Protein AF-A0A1D2QN15-F1 (afdb_monomer)

Solvent-accessible surface area (backbone atoms only — not comparable to full-atom values): 5284 Å² total; per-residue (Å²): 86,29,34,76,47,86,48,78,68,43,75,56,79,95,53,99,56,59,32,33,40,35,45,41,37,28,29,30,73,83,79,68,45,78,80,46,76,52,58,33,40,36,35,55,54,53,79,79,71,91,84,70,94,80,69,91,69,77,64,63,52,75,49,75,49,61,74,88,68,56,65,68,59,54,31,56,76,69,74,47,53,75,47,88,130

Radius of gyration: 17.99 Å; Cα contacts (8 Å, |Δi|>4): 149; chains: 1; bounding box: 43×22×42 Å

Nearest PDB structures (foldseek):
  5wio-assembly1_D  TM=3.531E-01  e=4.485E+00  Escherichia coli

pLDDT: mean 80.31, std 15.03, range [45.41, 94.12]

Sequence (85 aa):
MVYADPQPGIELKGMWVRILLLPRHYIDTTTGEVVVSYSKLRAKGGVVFKGFSQGGVPLTFYGSCQPKENVRDLFKSLQITILDR

Foldseek 3Di:
DWEKDWDDWDWDPPDLFTKTWTKIFIADPPPRDTPDIDIKIWGWFDQNDPPDPDDPDGPGDTDMDTDPDDVVVVCVVVVHDYDYD

Organism: NCBI:txid62101

Mean predicted aligned error: 8.74 Å

Structure (mmCIF, N/CA/C/O backbone):
data_AF-A0A1D2QN15-F1
#
_entry.id   AF-A0A1D2QN15-F1
#
loop_
_atom_site.group_PDB
_atom_site.id
_atom_site.type_symbol
_atom_site.label_atom_id
_atom_site.label_alt_id
_atom_site.label_comp_id
_atom_site.label_asym_id
_atom_site.label_entity_id
_atom_site.label_seq_id
_atom_site.pdbx_PDB_ins_code
_atom_site.Cartn_x
_atom_site.Cartn_y
_atom_site.Cartn_z
_atom_site.occupancy
_atom_site.B_iso_or_equiv
_atom_site.auth_seq_id
_atom_site.auth_comp_id
_atom_site.auth_asym_id
_atom_site.auth_atom_id
_atom_site.pdbx_PDB_model_num
ATOM 1 N N . MET A 1 1 ? -10.125 0.990 15.480 1.00 87.69 1 MET A N 1
ATOM 2 C CA . MET A 1 1 ? -8.748 1.517 15.282 1.00 87.69 1 MET A CA 1
ATOM 3 C C . MET A 1 1 ? -8.129 0.692 14.175 1.00 87.69 1 MET A C 1
ATOM 5 O O . MET A 1 1 ? -8.615 -0.405 13.947 1.00 87.69 1 MET A O 1
ATOM 9 N N . VAL A 1 2 ? -7.106 1.175 13.474 1.00 92.31 2 VAL A N 1
ATOM 10 C CA . VAL A 1 2 ? -6.537 0.419 12.346 1.00 92.31 2 VAL A CA 1
ATOM 11 C C . VAL A 1 2 ? -5.031 0.284 12.463 1.00 92.31 2 VAL A C 1
ATOM 13 O O . VAL A 1 2 ? -4.381 1.194 12.964 1.00 92.31 2 VAL A O 1
ATOM 16 N N . TYR A 1 3 ? -4.457 -0.803 11.959 1.00 91.94 3 TYR A N 1
ATOM 17 C CA . TYR A 1 3 ? -3.007 -0.921 11.785 1.00 91.94 3 TYR A CA 1
ATOM 18 C C . TYR A 1 3 ? -2.659 -1.161 10.317 1.00 91.94 3 TYR A C 1
ATOM 20 O O . TYR A 1 3 ? -3.447 -1.723 9.551 1.00 91.94 3 TYR A O 1
ATOM 28 N N . ALA A 1 4 ? -1.476 -0.699 9.914 1.00 90.00 4 ALA A N 1
ATOM 29 C CA . ALA A 1 4 ? -0.966 -0.953 8.576 1.00 90.00 4 ALA A CA 1
ATOM 30 C C . ALA A 1 4 ? -0.481 -2.404 8.468 1.00 90.00 4 ALA A C 1
ATOM 32 O O . ALA A 1 4 ? 0.334 -2.855 9.272 1.00 90.00 4 ALA A O 1
ATOM 33 N N . ASP A 1 5 ? -0.940 -3.107 7.439 1.00 90.25 5 ASP A N 1
ATOM 34 C CA . ASP A 1 5 ? -0.514 -4.465 7.123 1.00 90.25 5 ASP A CA 1
ATOM 35 C C . ASP A 1 5 ? 0.344 -4.443 5.842 1.00 90.25 5 ASP A C 1
ATOM 37 O O . ASP A 1 5 ? -0.181 -4.282 4.730 1.00 90.25 5 ASP A O 1
ATOM 41 N N . PRO A 1 6 ? 1.687 -4.461 5.971 1.00 81.94 6 PRO A N 1
ATOM 42 C CA . PRO A 1 6 ? 2.585 -4.356 4.833 1.00 81.94 6 PRO A CA 1
ATOM 43 C C . PRO A 1 6 ? 2.553 -5.644 4.013 1.00 81.94 6 PRO A C 1
ATOM 45 O O . PRO A 1 6 ? 2.989 -6.701 4.457 1.00 81.94 6 PRO A O 1
ATOM 48 N N . GLN A 1 7 ? 2.096 -5.525 2.773 1.00 87.75 7 GLN A N 1
ATOM 49 C CA . GLN A 1 7 ? 2.084 -6.627 1.823 1.00 87.75 7 GLN A CA 1
ATOM 50 C C . GLN A 1 7 ? 3.383 -6.653 1.002 1.00 87.75 7 GLN A C 1
ATOM 52 O O . GLN A 1 7 ? 3.978 -5.594 0.746 1.00 87.75 7 G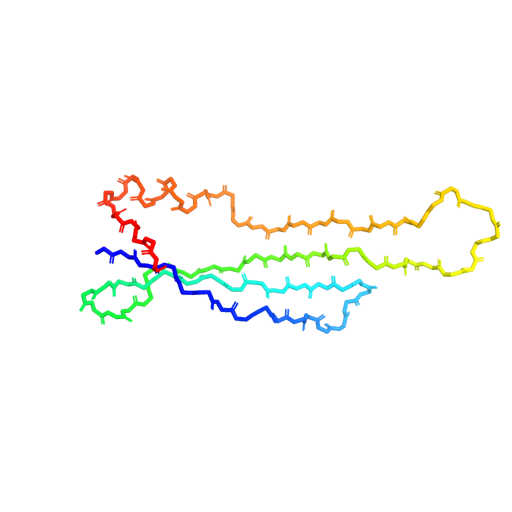LN A O 1
ATOM 57 N N . PRO A 1 8 ? 3.847 -7.841 0.573 1.00 88.06 8 PRO A N 1
ATOM 58 C CA . PRO A 1 8 ? 5.008 -7.943 -0.294 1.00 88.06 8 PRO A CA 1
ATOM 59 C C . PRO A 1 8 ? 4.748 -7.234 -1.627 1.00 88.06 8 PRO A C 1
ATOM 61 O O . PRO A 1 8 ? 3.648 -7.258 -2.178 1.00 88.06 8 PRO A O 1
ATOM 64 N N . GLY A 1 9 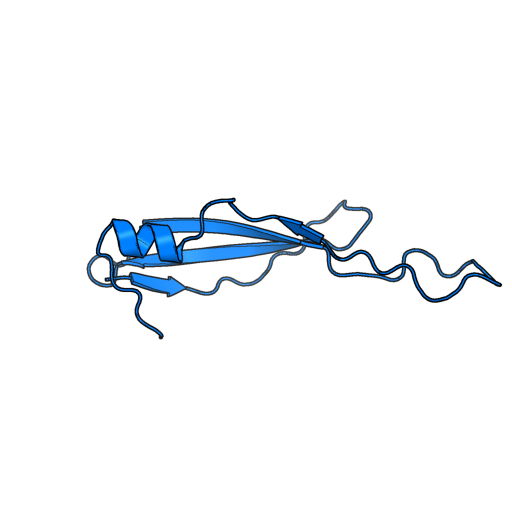? 5.792 -6.596 -2.155 1.00 88.44 9 GLY A N 1
ATOM 65 C CA . GLY A 1 9 ? 5.735 -5.994 -3.480 1.00 88.44 9 GLY A CA 1
ATOM 66 C C . GLY A 1 9 ? 5.690 -7.060 -4.572 1.00 88.44 9 GLY A C 1
ATOM 67 O O . GLY A 1 9 ? 6.439 -8.033 -4.521 1.00 88.44 9 GLY A O 1
ATOM 68 N N . ILE A 1 10 ? 4.850 -6.846 -5.579 1.00 93.12 10 ILE A N 1
ATOM 69 C CA . ILE A 1 10 ? 4.698 -7.723 -6.739 1.00 93.12 10 ILE A CA 1
ATOM 70 C C . ILE A 1 10 ? 5.355 -7.044 -7.938 1.00 93.12 10 ILE A C 1
ATOM 72 O O . ILE A 1 10 ? 5.043 -5.902 -8.267 1.00 93.12 10 ILE A O 1
ATOM 76 N N . GLU A 1 11 ? 6.270 -7.735 -8.607 1.00 90.44 11 GLU A N 1
ATOM 77 C CA . GLU A 1 11 ? 6.845 -7.245 -9.859 1.00 90.44 11 GLU A CA 1
ATOM 78 C C . GLU A 1 11 ? 5.891 -7.520 -11.027 1.00 90.44 11 GLU A C 1
ATOM 80 O O . GLU A 1 11 ? 5.508 -8.665 -11.274 1.00 90.44 11 GLU A O 1
ATOM 85 N N . LEU A 1 12 ? 5.501 -6.465 -11.746 1.00 89.19 12 LEU A N 1
ATOM 86 C CA . LEU A 1 12 ? 4.651 -6.578 -12.927 1.00 89.19 12 LEU A CA 1
ATOM 87 C C . LEU A 1 12 ? 5.490 -7.015 -14.131 1.00 89.19 12 LEU A C 1
ATOM 89 O O . LEU A 1 12 ? 6.504 -6.397 -14.459 1.00 89.19 12 LEU A O 1
ATOM 93 N N . LYS A 1 13 ? 5.048 -8.081 -14.801 1.00 89.00 13 LYS A N 1
ATOM 94 C CA . LYS A 1 13 ? 5.700 -8.635 -15.996 1.00 89.00 13 LYS A CA 1
ATOM 95 C C . LYS A 1 13 ? 5.190 -7.956 -17.270 1.00 89.00 13 LYS A C 1
ATOM 97 O O . LYS A 1 13 ? 4.118 -7.362 -17.273 1.00 89.00 13 LYS A O 1
ATOM 102 N N . GLY A 1 14 ? 5.955 -8.069 -18.358 1.00 84.75 14 GLY A N 1
ATOM 103 C CA . GLY A 1 14 ? 5.579 -7.532 -19.675 1.00 84.75 14 GLY A CA 1
ATOM 104 C C . GLY A 1 14 ? 5.814 -6.027 -19.847 1.00 84.75 14 GLY A C 1
ATOM 105 O O . GLY A 1 14 ? 5.461 -5.470 -20.880 1.00 84.75 14 GLY A O 1
ATOM 106 N N . MET A 1 15 ? 6.430 -5.372 -18.860 1.00 82.69 15 MET A N 1
ATOM 107 C CA . MET A 1 15 ? 6.771 -3.953 -18.915 1.00 82.69 15 MET A CA 1
ATOM 108 C C . MET A 1 15 ? 8.214 -3.765 -19.392 1.00 82.69 15 MET A C 1
ATOM 110 O O . MET A 1 15 ? 9.116 -4.488 -18.976 1.00 82.69 15 MET A O 1
ATOM 114 N N . TRP A 1 16 ? 8.436 -2.756 -20.237 1.00 77.69 16 TRP A N 1
ATOM 115 C CA . TRP A 1 16 ? 9.762 -2.372 -20.746 1.00 77.69 16 TRP A CA 1
ATOM 116 C C . TRP A 1 16 ? 10.722 -1.869 -19.653 1.00 77.69 16 TRP A C 1
ATOM 118 O O . TRP A 1 16 ? 11.937 -1.878 -19.830 1.00 77.69 16 TRP A O 1
ATOM 128 N N . VAL A 1 17 ? 10.174 -1.458 -18.508 1.00 77.25 17 VAL A N 1
ATOM 129 C CA . VAL A 1 17 ? 10.906 -1.092 -17.293 1.00 77.25 17 VAL A CA 1
ATOM 130 C C . VAL A 1 17 ? 10.377 -1.891 -16.111 1.00 77.25 17 VAL A C 1
ATOM 132 O O . VAL A 1 17 ? 9.212 -2.285 -16.084 1.00 77.25 17 VAL A O 1
ATOM 135 N N . ARG A 1 18 ? 11.217 -2.090 -15.093 1.00 82.25 18 ARG A N 1
ATOM 136 C CA . ARG A 1 18 ? 10.818 -2.759 -13.853 1.00 82.25 18 ARG A CA 1
ATOM 137 C C . ARG A 1 18 ? 9.769 -1.937 -13.099 1.00 82.25 18 ARG A C 1
ATOM 139 O O . ARG A 1 18 ? 10.074 -0.849 -12.602 1.00 82.25 18 ARG A O 1
ATOM 146 N N . ILE A 1 19 ? 8.564 -2.488 -12.954 1.00 86.44 19 ILE A N 1
ATOM 147 C CA . ILE A 1 19 ? 7.468 -1.884 -12.185 1.00 86.44 19 ILE A CA 1
ATOM 148 C C . ILE A 1 19 ? 7.104 -2.785 -11.007 1.00 86.44 19 ILE A C 1
ATOM 150 O O . ILE A 1 19 ? 6.829 -3.970 -11.173 1.00 86.44 19 ILE A O 1
ATOM 154 N N . LEU A 1 20 ? 7.083 -2.201 -9.812 1.00 89.75 20 LEU A N 1
ATOM 155 C CA . LEU A 1 20 ? 6.628 -2.832 -8.580 1.00 89.75 20 LEU A CA 1
ATOM 156 C C . LEU A 1 20 ? 5.226 -2.327 -8.235 1.00 89.75 20 LEU A C 1
ATOM 158 O O . LEU A 1 20 ? 5.024 -1.124 -8.071 1.00 89.75 20 LEU A O 1
ATOM 162 N N . LEU A 1 21 ? 4.282 -3.244 -8.078 1.00 92.00 21 LEU A N 1
ATOM 163 C CA . LEU A 1 21 ? 3.016 -3.028 -7.395 1.00 92.00 21 LEU A CA 1
ATOM 164 C C . LEU A 1 21 ? 3.250 -3.233 -5.896 1.00 92.00 21 LEU A C 1
ATOM 166 O O . LEU A 1 21 ? 3.751 -4.271 -5.478 1.00 92.00 21 LEU A O 1
ATOM 170 N N . LEU A 1 22 ? 2.921 -2.237 -5.085 1.00 91.88 22 LEU A N 1
ATOM 171 C CA . LEU A 1 22 ? 3.106 -2.237 -3.637 1.00 91.88 22 LEU A CA 1
ATOM 172 C C . LEU A 1 22 ? 1.727 -2.125 -2.975 1.00 91.88 22 LEU A C 1
ATOM 174 O O . LEU A 1 22 ? 1.253 -0.996 -2.780 1.00 91.88 22 LEU A O 1
ATOM 178 N N . PRO A 1 23 ? 1.067 -3.254 -2.665 1.00 92.75 23 PRO A N 1
ATOM 179 C CA . PRO A 1 23 ? -0.228 -3.240 -2.003 1.00 92.75 23 PRO A CA 1
ATOM 180 C C . PRO A 1 23 ? -0.104 -2.701 -0.575 1.00 92.75 23 PRO A C 1
ATOM 182 O O . PRO A 1 23 ? 0.917 -2.865 0.101 1.00 92.75 23 PRO A O 1
ATOM 185 N N . ARG A 1 24 ? -1.147 -2.014 -0.119 1.00 90.94 24 ARG A N 1
ATOM 186 C CA . ARG A 1 24 ? -1.258 -1.431 1.216 1.00 90.94 24 ARG A CA 1
ATOM 187 C C . ARG A 1 24 ? -2.635 -1.738 1.762 1.00 90.94 24 ARG A C 1
ATOM 189 O O . ARG A 1 24 ? -3.624 -1.308 1.174 1.00 90.94 24 ARG A O 1
ATOM 196 N N . HIS A 1 25 ? -2.675 -2.437 2.890 1.00 92.94 25 HIS A N 1
ATOM 197 C CA . HIS A 1 25 ? -3.904 -2.719 3.616 1.00 92.94 25 HIS A CA 1
ATOM 198 C C . HIS A 1 25 ? -3.884 -2.025 4.975 1.00 92.94 25 HIS A C 1
ATOM 200 O O . HIS A 1 25 ? -2.833 -1.891 5.608 1.00 92.94 25 HIS A O 1
ATOM 206 N N . TYR A 1 26 ? -5.062 -1.593 5.405 1.00 91.81 26 TYR A N 1
ATOM 207 C CA . TYR A 1 26 ? -5.328 -1.150 6.765 1.00 91.81 26 TYR A CA 1
ATOM 208 C C . TYR A 1 26 ? -6.415 -2.046 7.332 1.00 91.81 26 TYR A C 1
ATOM 210 O O . TYR A 1 26 ? -7.488 -2.161 6.736 1.00 91.81 26 TYR A O 1
ATOM 218 N N . ILE A 1 27 ? -6.103 -2.696 8.448 1.00 93.44 27 ILE A N 1
ATOM 219 C CA . ILE A 1 27 ? -6.963 -3.693 9.083 1.00 93.44 27 ILE A CA 1
ATOM 220 C C . ILE A 1 27 ? -7.564 -3.086 10.344 1.00 93.44 27 ILE A C 1
ATOM 222 O O . ILE A 1 27 ? -6.828 -2.497 11.139 1.00 93.44 27 ILE A O 1
ATOM 226 N N . ASP A 1 28 ? -8.877 -3.221 10.522 1.00 92.88 28 ASP A N 1
ATOM 227 C CA . ASP A 1 28 ? -9.541 -2.853 11.769 1.00 92.88 28 ASP A CA 1
ATOM 228 C C . ASP A 1 28 ? -9.156 -3.822 12.894 1.00 92.88 28 ASP A C 1
ATOM 230 O O . ASP A 1 28 ? -9.188 -5.041 12.747 1.00 92.88 28 ASP A O 1
ATOM 234 N N . THR A 1 29 ? -8.774 -3.268 14.039 1.00 91.69 29 THR A N 1
ATOM 235 C CA . THR A 1 29 ? -8.284 -4.023 15.198 1.00 91.69 29 THR A CA 1
ATOM 236 C C . THR A 1 29 ? -9.349 -4.874 15.879 1.00 91.69 29 THR A C 1
ATOM 238 O O . THR A 1 29 ? -9.006 -5.812 16.590 1.00 91.69 29 THR A O 1
ATOM 241 N N . THR A 1 30 ? -10.618 -4.505 15.733 1.00 92.88 30 THR A N 1
ATOM 242 C CA . THR A 1 30 ? -11.747 -5.136 16.415 1.00 92.88 30 THR A CA 1
ATOM 243 C C . THR A 1 30 ? -12.336 -6.251 15.564 1.00 92.88 30 THR A C 1
ATOM 245 O O . THR A 1 30 ? -12.615 -7.324 16.091 1.00 92.88 30 THR A O 1
ATOM 248 N N . THR A 1 31 ? -12.515 -6.019 14.260 1.00 93.31 31 THR A N 1
ATOM 249 C CA . THR A 1 31 ? -13.118 -7.0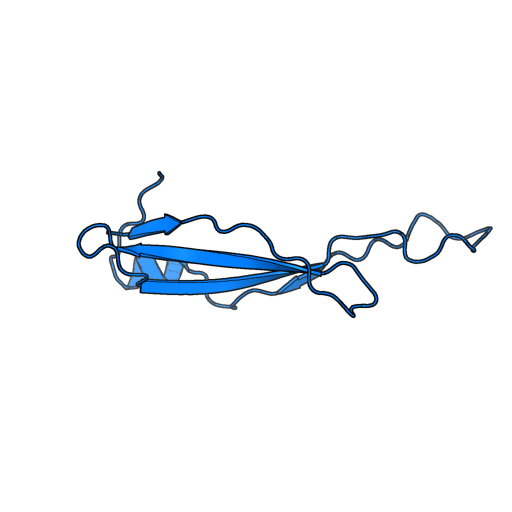15 13.355 1.00 93.31 31 THR A CA 1
ATOM 250 C C . THR A 1 31 ? -12.090 -7.865 12.613 1.00 93.31 31 THR A C 1
ATOM 252 O O . THR A 1 31 ? -12.415 -8.956 12.155 1.00 93.31 31 THR A O 1
ATOM 255 N N . GLY A 1 32 ? -10.846 -7.393 12.489 1.00 91.69 32 GLY A N 1
ATOM 256 C CA . GLY A 1 32 ? -9.827 -8.032 11.654 1.00 91.69 32 GLY A CA 1
ATOM 257 C C . GLY A 1 32 ? -10.057 -7.840 10.151 1.00 91.69 32 GLY A C 1
ATOM 258 O O . GLY A 1 32 ? -9.359 -8.449 9.342 1.00 91.69 32 GLY A O 1
ATOM 259 N N . GLU A 1 33 ? -11.013 -6.999 9.757 1.00 94.12 33 GLU A 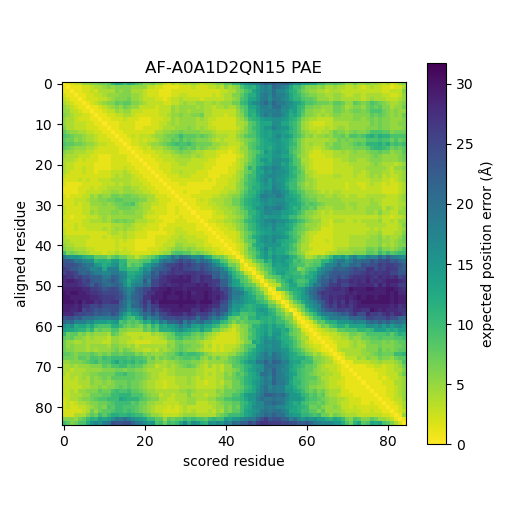N 1
ATOM 260 C CA . GLU A 1 33 ? -11.358 -6.769 8.355 1.00 94.12 33 GLU A CA 1
ATOM 261 C C . GLU A 1 33 ? -10.499 -5.668 7.727 1.00 94.12 33 GLU A C 1
ATOM 263 O O . GLU A 1 33 ? -10.073 -4.714 8.382 1.00 94.12 33 GLU A O 1
ATOM 268 N N . VAL A 1 34 ? -10.267 -5.774 6.417 1.00 92.50 34 VAL A N 1
ATOM 269 C CA . VAL A 1 34 ? -9.592 -4.723 5.648 1.00 92.50 34 VAL A CA 1
ATOM 270 C C . VAL A 1 34 ? -10.574 -3.582 5.401 1.00 92.50 34 VAL A C 1
ATOM 272 O O . VAL A 1 34 ? -11.529 -3.736 4.646 1.00 92.50 34 VAL A O 1
ATOM 275 N N . VAL A 1 35 ? -10.306 -2.416 5.986 1.00 91.38 35 VAL A N 1
ATOM 276 C CA . VAL A 1 35 ? -11.160 -1.224 5.828 1.00 91.38 35 VAL A CA 1
ATOM 277 C C . VAL A 1 35 ? -10.699 -0.304 4.703 1.00 91.38 35 VAL A C 1
ATOM 279 O O . VAL A 1 35 ? -11.499 0.416 4.114 1.00 91.38 35 VAL A O 1
ATOM 282 N N . VAL A 1 36 ? -9.403 -0.325 4.380 1.00 90.00 36 VAL A N 1
ATOM 283 C CA . VAL A 1 36 ? -8.830 0.414 3.249 1.00 90.00 36 VAL A CA 1
ATOM 284 C C . VAL A 1 36 ? -7.795 -0.462 2.561 1.00 90.00 36 VAL A C 1
ATOM 286 O O . VAL A 1 36 ? -6.875 -0.975 3.201 1.00 90.00 36 VAL A O 1
ATOM 289 N N . SER A 1 37 ? -7.917 -0.582 1.240 1.00 91.00 37 SER A N 1
ATOM 290 C CA . SER A 1 37 ? -6.938 -1.239 0.379 1.00 91.00 37 SER A CA 1
ATOM 291 C C . SER A 1 37 ? -6.623 -0.357 -0.819 1.00 91.00 37 SER A C 1
ATOM 293 O O . SER A 1 37 ? -7.521 0.152 -1.487 1.00 91.00 37 SER A O 1
ATOM 295 N N . TYR A 1 38 ? -5.338 -0.157 -1.089 1.00 90.44 38 TYR A N 1
ATOM 296 C CA . TYR A 1 38 ? -4.886 0.477 -2.320 1.00 90.44 38 TYR A CA 1
ATOM 297 C C . TYR A 1 38 ? -3.502 -0.031 -2.702 1.00 90.44 38 TYR A C 1
ATOM 299 O O . TYR A 1 38 ? -2.770 -0.598 -1.892 1.00 90.44 38 TYR A O 1
ATOM 307 N N . SER A 1 39 ? -3.113 0.204 -3.951 1.00 90.62 39 SER A N 1
ATOM 308 C CA . SER A 1 39 ? -1.775 -0.125 -4.434 1.00 90.62 39 SER A CA 1
ATOM 309 C C . SER A 1 39 ? -1.013 1.126 -4.836 1.00 90.62 39 SER A C 1
ATOM 311 O O . SER A 1 39 ? -1.575 2.054 -5.418 1.00 90.62 39 SER A O 1
ATOM 313 N N . LYS A 1 40 ? 0.290 1.139 -4.552 1.00 90.56 40 LYS A N 1
ATOM 314 C CA . LYS A 1 40 ? 1.224 2.094 -5.152 1.00 90.56 40 LYS A CA 1
ATOM 315 C C . LYS A 1 40 ? 1.991 1.397 -6.261 1.00 90.56 40 LYS A C 1
ATOM 317 O O . LYS A 1 40 ? 2.533 0.320 -6.041 1.00 90.56 40 LYS A O 1
ATOM 322 N N . LEU A 1 41 ? 2.085 2.015 -7.427 1.00 90.31 41 LEU A N 1
ATOM 323 C CA . LEU A 1 41 ? 3.003 1.575 -8.469 1.00 90.31 41 LEU A CA 1
ATOM 324 C C . LEU A 1 41 ? 4.307 2.341 -8.316 1.00 90.31 41 LEU A C 1
ATOM 326 O O . LEU A 1 41 ? 4.306 3.560 -8.144 1.00 90.31 41 LEU A O 1
ATOM 330 N N . ARG A 1 42 ? 5.428 1.636 -8.392 1.00 87.69 42 ARG A N 1
ATOM 331 C CA . ARG A 1 42 ? 6.757 2.234 -8.376 1.00 87.69 42 ARG A CA 1
ATOM 332 C C . ARG A 1 42 ? 7.577 1.660 -9.513 1.00 87.69 42 ARG A C 1
ATOM 334 O O . ARG A 1 42 ? 7.887 0.474 -9.518 1.00 87.69 42 ARG A O 1
ATOM 341 N N . ALA A 1 43 ? 7.973 2.515 -10.439 1.00 85.44 43 ALA A N 1
ATOM 342 C CA . ALA A 1 43 ? 9.013 2.189 -11.391 1.00 85.44 43 ALA A CA 1
ATOM 343 C C . ALA A 1 43 ? 10.363 2.524 -10.751 1.00 85.44 43 ALA A C 1
ATOM 345 O O . ALA A 1 43 ? 10.605 3.666 -10.347 1.00 85.44 43 ALA A O 1
ATOM 346 N N . LYS A 1 44 ? 11.216 1.511 -10.588 1.00 68.31 44 LYS A N 1
ATOM 347 C CA . LYS A 1 44 ? 12.556 1.683 -10.019 1.00 68.31 44 LYS A CA 1
ATOM 348 C C . LYS A 1 44 ? 13.567 1.597 -11.157 1.00 68.31 44 LYS A C 1
ATOM 350 O O . LYS A 1 44 ? 13.578 0.606 -11.882 1.00 68.31 44 LYS A O 1
ATOM 355 N N . GLY A 1 45 ? 14.386 2.639 -11.292 1.00 57.81 45 GLY A N 1
ATOM 356 C CA . GLY A 1 45 ? 15.308 2.819 -12.409 1.00 57.81 45 GLY A CA 1
ATOM 357 C C . GLY A 1 45 ? 16.209 1.613 -12.632 1.00 57.81 45 GLY A C 1
ATOM 358 O O . GLY A 1 45 ? 16.977 1.230 -11.752 1.00 57.81 45 GLY A O 1
ATOM 359 N N . GLY A 1 46 ? 16.087 1.029 -13.820 1.00 53.62 46 GLY A N 1
ATOM 360 C CA . GLY A 1 46 ? 17.080 0.142 -14.410 1.00 53.62 46 GLY A CA 1
ATOM 361 C C . GLY A 1 46 ? 17.891 0.896 -15.461 1.00 53.62 46 GLY A C 1
ATOM 362 O O . GLY A 1 46 ? 17.495 1.973 -15.905 1.00 53.62 46 GLY A O 1
ATOM 363 N N . VAL A 1 47 ? 19.032 0.333 -15.854 1.00 52.75 47 VAL A N 1
ATOM 364 C CA . VAL A 1 47 ? 19.847 0.858 -16.956 1.00 52.75 47 VAL A CA 1
ATOM 365 C C . VAL A 1 47 ? 19.060 0.693 -18.258 1.00 52.75 47 VAL A C 1
ATOM 367 O O . VAL A 1 47 ? 18.815 -0.433 -18.679 1.00 52.75 47 VAL A O 1
ATOM 370 N N . VAL A 1 48 ? 18.655 1.804 -18.879 1.00 53.44 48 VAL A N 1
ATOM 371 C CA . VAL A 1 48 ? 17.808 1.802 -20.088 1.00 53.44 48 VAL A CA 1
ATOM 372 C C . VAL A 1 48 ? 18.537 1.227 -21.312 1.00 53.44 48 VAL A C 1
ATOM 374 O O . VAL A 1 48 ? 17.896 0.631 -22.172 1.00 53.44 48 VAL A O 1
ATOM 377 N N . PHE A 1 49 ? 19.868 1.343 -21.402 1.00 54.34 49 PHE A N 1
ATOM 378 C CA . PHE A 1 49 ? 20.642 0.786 -22.518 1.00 54.34 49 PHE A CA 1
ATOM 379 C C . PHE A 1 49 ? 22.149 0.757 -22.200 1.00 54.34 49 PHE A C 1
ATOM 381 O O . PHE A 1 49 ? 22.663 1.712 -21.623 1.00 54.34 49 PHE A O 1
ATOM 388 N N . LYS A 1 50 ? 22.877 -0.305 -22.585 1.00 53.94 50 LYS A N 1
ATOM 389 C CA . LYS A 1 50 ? 24.354 -0.406 -22.439 1.00 53.94 50 LYS A CA 1
ATOM 390 C C . LYS A 1 50 ? 25.141 0.080 -23.673 1.00 53.94 50 LYS A C 1
ATOM 392 O O . LYS A 1 50 ? 26.364 0.040 -23.659 1.00 53.94 50 LYS A O 1
ATOM 397 N N . GLY A 1 51 ? 24.459 0.486 -24.747 1.00 53.22 51 GLY A N 1
ATOM 398 C CA . GLY A 1 51 ? 25.055 0.674 -26.078 1.00 53.22 51 GLY A CA 1
ATOM 399 C C . GLY A 1 51 ? 25.491 2.092 -26.462 1.00 53.22 51 GLY A C 1
ATOM 400 O O . GLY A 1 51 ? 25.813 2.302 -27.626 1.00 53.22 51 GLY A O 1
ATOM 401 N N . PHE A 1 52 ? 25.497 3.067 -25.548 1.00 50.22 52 PHE A N 1
ATOM 402 C CA . PHE A 1 52 ? 26.008 4.411 -25.848 1.00 50.22 52 PHE A CA 1
ATOM 403 C C . PHE A 1 52 ? 27.446 4.562 -25.348 1.00 50.22 52 PHE A C 1
ATOM 405 O O . PHE A 1 52 ? 27.715 4.372 -24.165 1.00 50.22 52 PHE A O 1
ATOM 412 N N . SER A 1 53 ? 28.364 4.914 -26.251 1.00 47.97 53 SER A N 1
ATOM 413 C CA . SER A 1 53 ? 29.773 5.178 -25.931 1.00 47.97 53 SER A CA 1
ATOM 414 C C . SER A 1 53 ? 30.015 6.592 -25.395 1.00 47.97 53 SER A C 1
ATOM 416 O O . SER A 1 53 ? 31.024 6.813 -24.731 1.00 47.97 53 SER A O 1
ATOM 418 N N . GLN A 1 54 ? 29.097 7.537 -25.628 1.00 45.41 54 GLN A N 1
ATOM 419 C CA . GLN A 1 54 ? 29.126 8.880 -25.045 1.00 45.41 54 GLN A CA 1
ATOM 420 C C . GLN A 1 54 ? 27.701 9.397 -24.817 1.00 45.41 54 GLN A C 1
ATOM 422 O O . GLN A 1 54 ? 26.951 9.676 -25.747 1.00 45.41 54 GLN A O 1
ATOM 427 N N . GLY A 1 55 ? 27.337 9.503 -23.546 1.00 46.94 55 GLY A N 1
ATOM 428 C CA . GLY A 1 55 ? 26.108 10.097 -23.038 1.00 46.94 55 GLY A CA 1
ATOM 429 C C . GLY A 1 55 ? 26.268 10.180 -21.527 1.00 46.94 55 GLY A C 1
ATOM 430 O O . GLY A 1 55 ? 26.602 9.180 -20.892 1.00 46.94 55 GLY A O 1
ATOM 431 N N . GLY A 1 56 ? 26.156 11.379 -20.959 1.00 45.56 56 GLY A N 1
ATOM 432 C CA . GLY A 1 56 ? 26.383 11.588 -19.534 1.00 45.56 56 GLY A CA 1
ATOM 433 C C . GLY A 1 56 ? 25.404 10.766 -18.700 1.00 45.56 56 GLY A C 1
ATOM 434 O O . GLY A 1 56 ? 24.223 11.091 -18.683 1.00 45.56 56 GLY A O 1
ATOM 435 N N . VAL A 1 57 ? 25.942 9.758 -17.998 1.00 48.03 57 VAL A N 1
ATOM 436 C CA . VAL A 1 57 ? 25.332 8.931 -16.934 1.00 48.03 57 VAL A CA 1
ATOM 437 C C . VAL A 1 57 ? 24.064 8.129 -17.303 1.00 48.03 57 VAL A C 1
ATOM 439 O O . VAL A 1 57 ? 23.309 8.489 -18.202 1.00 48.03 57 VAL A O 1
ATOM 442 N N . PRO A 1 58 ? 23.813 6.973 -16.649 1.00 57.44 58 PRO A N 1
ATOM 443 C CA . PRO A 1 58 ? 22.677 6.124 -16.997 1.00 57.44 58 PRO A CA 1
ATOM 444 C C . PRO A 1 58 ? 21.356 6.874 -16.793 1.00 57.44 58 PRO A C 1
ATOM 446 O O . PRO A 1 58 ? 21.086 7.389 -15.707 1.00 57.44 58 PRO A O 1
ATOM 449 N N . LEU A 1 59 ? 20.504 6.882 -17.821 1.00 52.72 59 LEU A N 1
ATOM 450 C CA . LEU A 1 59 ? 19.122 7.343 -17.708 1.00 52.72 59 LEU A CA 1
ATOM 451 C C . LEU A 1 59 ? 18.395 6.422 -16.723 1.00 52.72 59 LEU A C 1
ATOM 453 O O . LEU A 1 59 ? 18.051 5.289 -17.053 1.00 52.72 59 LEU A O 1
ATOM 457 N N . THR A 1 60 ? 18.211 6.882 -15.488 1.00 58.69 60 THR A N 1
ATOM 458 C CA . THR A 1 60 ? 17.453 6.158 -14.465 1.00 58.69 60 THR A CA 1
ATOM 459 C C . THR A 1 60 ? 16.020 6.678 -14.464 1.00 58.69 60 THR A C 1
ATOM 461 O O . THR A 1 60 ? 15.767 7.847 -14.194 1.00 58.69 60 THR A O 1
ATOM 464 N N . PHE A 1 61 ? 15.057 5.816 -14.796 1.00 63.34 61 PHE A N 1
ATOM 465 C CA . PHE A 1 61 ? 13.640 6.170 -14.708 1.00 63.34 61 PHE A CA 1
ATOM 466 C C . PHE A 1 61 ? 13.139 5.963 -13.277 1.00 63.34 61 PHE A C 1
ATOM 468 O O . PHE A 1 61 ? 13.144 4.842 -12.769 1.00 63.34 61 PHE A O 1
ATOM 475 N N . TYR A 1 62 ? 12.696 7.033 -12.621 1.00 70.62 62 TYR A N 1
ATOM 476 C CA . TYR A 1 62 ? 12.043 6.956 -11.319 1.00 70.62 62 TYR A CA 1
ATOM 477 C C . TYR A 1 62 ? 10.644 7.546 -11.418 1.00 70.62 62 TYR A C 1
ATOM 479 O O . TYR A 1 62 ? 10.477 8.731 -11.694 1.00 70.62 62 TYR A O 1
ATOM 487 N N . GLY A 1 63 ? 9.638 6.712 -11.180 1.00 79.75 63 GLY A N 1
ATOM 488 C CA . GLY A 1 63 ? 8.244 7.126 -11.205 1.00 79.75 63 GLY A CA 1
ATOM 489 C C . GLY A 1 63 ? 7.455 6.419 -10.119 1.00 79.75 63 GLY A C 1
ATOM 490 O O . GLY A 1 63 ? 7.706 5.254 -9.802 1.00 79.75 63 GLY A O 1
ATOM 491 N N . SER A 1 64 ? 6.488 7.120 -9.542 1.00 87.06 64 SER A N 1
ATOM 492 C CA . SER A 1 64 ? 5.540 6.539 -8.598 1.00 87.06 64 SER A CA 1
ATOM 493 C C . SER A 1 64 ? 4.131 7.003 -8.922 1.00 87.06 64 SER A C 1
ATOM 495 O O . SER A 1 64 ? 3.921 8.187 -9.164 1.00 87.06 64 SER A O 1
ATOM 497 N N . CYS A 1 65 ? 3.175 6.084 -8.869 1.00 88.19 65 CYS A N 1
ATOM 498 C CA . CYS A 1 65 ? 1.753 6.380 -8.940 1.00 88.19 65 CYS A CA 1
ATOM 499 C C . CYS A 1 65 ? 1.084 5.866 -7.663 1.00 88.19 65 CYS A C 1
ATOM 501 O O . CYS A 1 65 ? 1.351 4.753 -7.206 1.00 88.19 65 CYS A O 1
ATOM 503 N N . GLN A 1 66 ? 0.250 6.701 -7.063 1.00 87.75 66 GLN A N 1
ATOM 504 C CA . GLN A 1 66 ? -0.540 6.392 -5.878 1.00 87.75 66 GLN A CA 1
ATOM 505 C C . GLN A 1 66 ? -1.834 7.219 -5.933 1.00 87.75 66 GLN A C 1
ATOM 507 O O . GLN A 1 66 ? -1.855 8.218 -6.661 1.00 87.75 66 GLN A O 1
ATOM 512 N N . PRO A 1 67 ? -2.884 6.844 -5.178 1.00 85.38 67 PRO A N 1
ATOM 513 C CA . PRO A 1 67 ? -4.063 7.689 -5.017 1.00 85.38 67 PRO A CA 1
ATOM 514 C C . PRO A 1 67 ? -3.673 9.121 -4.634 1.00 85.38 67 PRO A C 1
ATOM 516 O O . PRO A 1 67 ? -2.684 9.333 -3.920 1.00 85.38 67 PRO A O 1
ATOM 519 N N . LYS A 1 68 ? -4.426 10.098 -5.146 1.00 84.31 68 LYS A N 1
ATOM 520 C CA . LYS A 1 68 ? -4.165 11.522 -4.895 1.00 84.31 68 LYS A CA 1
ATOM 521 C C . LYS A 1 68 ? -4.416 11.856 -3.426 1.00 84.31 68 LYS A C 1
ATOM 523 O O . LYS A 1 68 ? -3.717 12.680 -2.842 1.00 84.31 68 LYS A O 1
ATOM 528 N N . GLU A 1 69 ? -5.403 11.190 -2.845 1.00 83.00 69 GLU A N 1
ATOM 529 C CA . GLU A 1 69 ? -5.805 11.307 -1.460 1.00 83.00 69 GLU A CA 1
ATOM 530 C C . GLU A 1 69 ? -4.744 10.683 -0.554 1.00 83.00 69 GLU A C 1
ATOM 532 O O . GLU A 1 69 ? 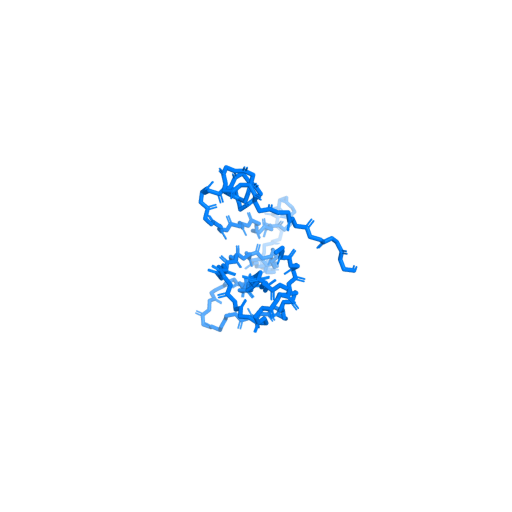-4.354 9.518 -0.682 1.00 83.00 69 GLU A O 1
ATOM 537 N N . ASN A 1 70 ? -4.279 11.468 0.409 1.00 83.94 70 ASN A N 1
ATOM 538 C CA . ASN A 1 70 ? -3.418 10.960 1.454 1.00 83.94 70 ASN A CA 1
ATOM 539 C C . ASN A 1 70 ? -4.265 10.170 2.453 1.00 83.94 70 ASN A C 1
ATOM 541 O O . ASN A 1 70 ? -5.128 10.711 3.141 1.00 83.94 70 ASN A O 1
ATOM 545 N N . VAL A 1 71 ? -3.979 8.878 2.566 1.00 83.62 71 VAL A N 1
ATOM 546 C CA . VAL A 1 71 ? -4.705 7.964 3.453 1.00 83.62 71 VAL A CA 1
ATOM 547 C C . VAL A 1 71 ? -4.651 8.401 4.923 1.00 83.62 71 VAL A C 1
ATOM 549 O O . VAL A 1 71 ? -5.608 8.177 5.657 1.00 83.62 71 VAL A O 1
ATOM 552 N N . ARG A 1 72 ? -3.587 9.089 5.364 1.00 84.50 72 ARG A N 1
ATOM 553 C CA . ARG A 1 72 ? -3.546 9.662 6.722 1.00 84.50 72 ARG A CA 1
ATOM 554 C C . ARG A 1 72 ? -4.582 10.766 6.914 1.00 84.50 72 ARG A C 1
ATOM 556 O O . ARG A 1 72 ? -5.201 10.826 7.970 1.00 84.50 72 ARG A O 1
ATOM 563 N N . ASP A 1 73 ? -4.781 11.603 5.901 1.00 88.06 73 ASP A N 1
ATOM 564 C CA . ASP A 1 73 ? -5.748 12.700 5.957 1.00 88.06 73 ASP A CA 1
ATOM 565 C C . ASP A 1 73 ? -7.182 12.156 5.930 1.00 88.06 73 ASP A C 1
ATOM 567 O O . ASP A 1 73 ? -8.033 12.642 6.674 1.00 88.06 73 ASP A O 1
ATOM 571 N N . LEU A 1 74 ? -7.419 11.081 5.165 1.00 85.81 74 LEU A N 1
ATOM 572 C CA . LEU A 1 74 ? -8.677 10.329 5.185 1.00 85.81 74 LEU A CA 1
ATOM 573 C 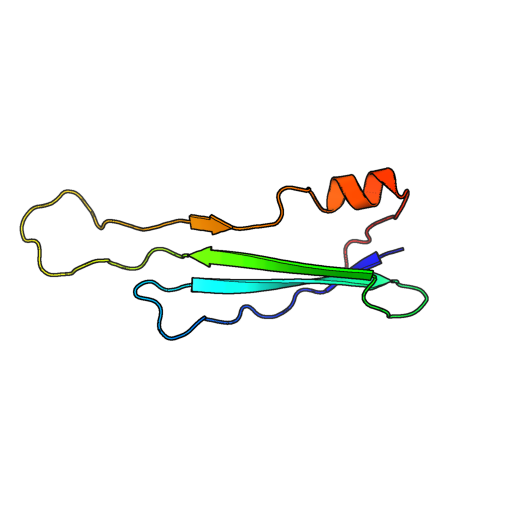C . LEU A 1 74 ? -8.975 9.748 6.575 1.00 85.81 74 LEU A C 1
ATOM 575 O O . LEU A 1 74 ? -10.066 9.926 7.103 1.00 85.81 74 LEU A O 1
ATOM 579 N N . PHE A 1 75 ? -8.013 9.071 7.204 1.00 88.44 75 PHE A N 1
ATOM 580 C CA . PHE A 1 75 ? -8.240 8.517 8.541 1.00 88.44 75 PHE A CA 1
ATOM 581 C C . PHE A 1 75 ? -8.432 9.607 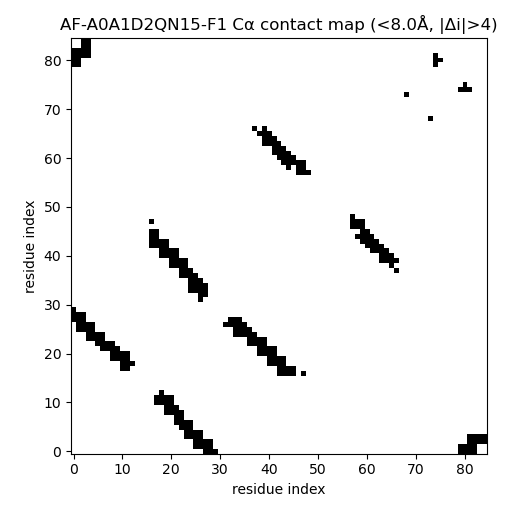9.597 1.00 88.44 75 PHE A C 1
ATOM 583 O O . PHE A 1 75 ? -9.278 9.463 10.479 1.00 88.44 75 PHE A O 1
ATOM 590 N N . LYS A 1 76 ? -7.716 10.729 9.474 1.00 88.00 76 LYS A N 1
ATOM 591 C CA . LYS A 1 76 ? -7.887 11.884 10.357 1.00 88.00 76 LYS A CA 1
ATOM 592 C C . LYS A 1 76 ? -9.291 12.488 10.246 1.00 88.00 76 LYS A C 1
ATOM 594 O O . LYS A 1 76 ? -9.878 12.802 11.278 1.00 88.00 76 LYS A O 1
ATOM 599 N N . SER A 1 77 ? -9.837 12.640 9.036 1.00 87.75 77 SER A N 1
ATOM 600 C CA . SER A 1 77 ? -11.187 13.193 8.843 1.00 87.75 77 SER A CA 1
ATOM 601 C C . SER A 1 77 ? -12.284 12.270 9.379 1.00 87.75 77 SER A C 1
ATOM 603 O O . SER A 1 77 ? -13.292 12.754 9.887 1.00 87.75 77 SER A O 1
ATOM 605 N N . LEU A 1 78 ? -12.056 10.957 9.336 1.00 86.50 78 LEU A N 1
ATOM 606 C CA . LEU A 1 78 ? -12.961 9.937 9.870 1.00 86.50 78 LEU A CA 1
ATOM 607 C C . LEU A 1 78 ? -12.763 9.656 11.370 1.00 86.50 78 LEU A C 1
ATOM 609 O O . LEU A 1 78 ? -13.414 8.765 11.905 1.00 86.50 78 LEU A O 1
ATOM 613 N N . GLN A 1 79 ? -11.871 10.388 12.051 1.00 89.12 79 GLN A N 1
ATOM 614 C CA . GLN A 1 79 ? -11.521 10.173 13.465 1.00 89.12 79 GLN A CA 1
ATOM 615 C C . GLN A 1 79 ? -11.031 8.742 13.761 1.00 89.12 79 GLN A C 1
ATOM 617 O O . GLN A 1 79 ? -11.203 8.213 14.858 1.00 89.12 79 GLN A O 1
ATOM 622 N N . ILE A 1 80 ? -10.385 8.109 12.780 1.00 86.81 80 ILE A N 1
ATOM 623 C CA . ILE A 1 80 ? -9.818 6.768 12.905 1.00 86.81 80 ILE A CA 1
ATOM 624 C C . ILE A 1 80 ? -8.358 6.882 13.348 1.00 86.81 80 ILE A C 1
ATOM 626 O O . ILE A 1 80 ? -7.522 7.481 12.670 1.00 86.81 80 ILE A O 1
ATOM 630 N N . THR A 1 81 ? -8.025 6.257 14.476 1.00 90.12 81 THR A N 1
ATOM 631 C CA . THR A 1 81 ? -6.643 6.151 14.960 1.00 90.12 81 THR A CA 1
ATOM 632 C C . THR A 1 81 ? -5.888 5.050 14.215 1.00 90.12 81 THR A C 1
ATOM 634 O O . THR A 1 81 ? -6.338 3.900 14.192 1.00 90.12 81 THR A O 1
ATOM 637 N N . ILE A 1 82 ? -4.730 5.401 13.646 1.00 88.25 82 ILE A N 1
ATOM 638 C CA . ILE A 1 82 ? -3.761 4.447 13.094 1.00 88.25 82 ILE A CA 1
ATOM 639 C C . ILE A 1 82 ? -2.790 4.058 14.210 1.00 88.25 82 ILE A C 1
ATOM 641 O O . ILE A 1 82 ? -2.181 4.933 14.823 1.00 88.25 82 ILE A O 1
ATOM 645 N N . LEU A 1 83 ? -2.647 2.763 14.459 1.00 87.88 83 LEU A N 1
ATOM 646 C CA . LEU A 1 83 ? -1.660 2.200 15.366 1.00 87.88 83 LEU A CA 1
ATOM 647 C C . LEU A 1 83 ? -0.382 1.881 14.587 1.00 87.88 83 LEU A C 1
ATOM 649 O O . LEU A 1 83 ? -0.439 1.254 13.523 1.00 87.88 83 LEU A O 1
ATOM 653 N N . ASP A 1 84 ? 0.760 2.296 15.130 1.00 74.56 84 ASP A N 1
ATOM 654 C CA . ASP A 1 84 ? 2.051 1.750 14.719 1.00 74.56 84 ASP A CA 1
ATOM 655 C C . ASP A 1 84 ? 2.177 0.345 15.324 1.00 74.56 84 ASP A C 1
ATOM 657 O O . ASP A 1 84 ? 1.857 0.138 16.498 1.00 74.56 8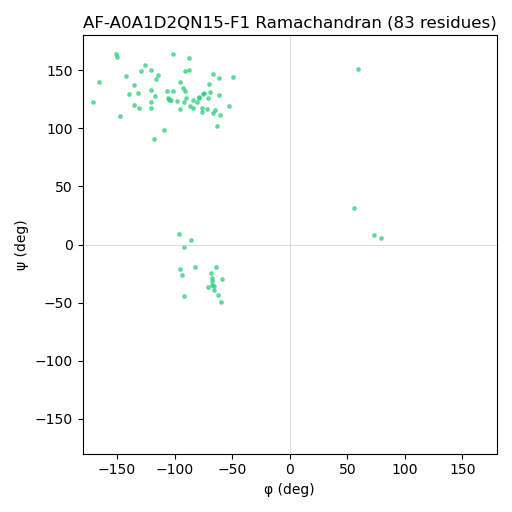4 ASP A O 1
ATOM 661 N N . ARG A 1 85 ? 2.544 -0.628 14.488 1.00 59.56 85 ARG A N 1
ATOM 662 C CA . ARG A 1 85 ? 2.656 -2.037 14.875 1.00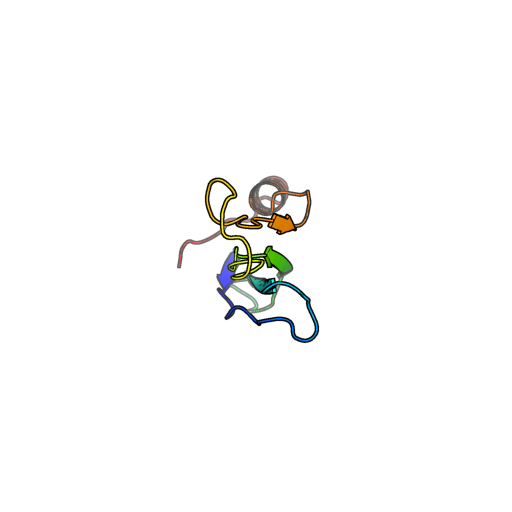 59.56 85 ARG A CA 1
ATOM 663 C C . ARG A 1 85 ? 4.055 -2.358 15.380 1.00 59.56 85 ARG A C 1
ATOM 665 O O . ARG A 1 85 ? 5.015 -1.810 14.793 1.00 59.56 85 ARG A O 1
#

Secondary structure (DSSP, 8-state):
-EEEEEPPPEEESS-SS-EEEEEEEEEETTT--EEEEEEEEEE---BS-S--SS-SS--B--EEE--SS-HHHHHHHTTPPEEP-